Protein AF-A0A815FMI2-F1 (afdb_monomer_lite)

Sequence (120 aa):
MFYSLALLLFFIHTTQAVESNSVQCPDGQSYCPDGQTCCQLSTGQYGCCPLADAVCCSDHLHCCPHGYTCDTEHNTCKKADALDIVPIFKKSPSFKLHKKDNSLTDESLPMVDIHEPIEK

Foldseek 3Di:
DCVVVVVVVVVVVPPDDPPQDWAQDPVNFFIHTPQWDWFAAPVRATFTFNHHPWAQDPNRFWTHHPQWDDPVVVQWTHHPPDPDIHGITTTHHTHGPPPPDDDPPPPPPDPDDDPDDDDD

InterPro domains:
  IPR000118 Granulin [PF00396] (37-78)
  IPR000118 Granulin [PS00799] (57-70)
  IPR000118 Granulin [SM00277] (25-77)
  IPR037277 Granulin superfamily [G3DSA:2.10.25.160] (21-86)
  IPR039036 Granulin family [PTHR12274] (15-107)

Radius of gyration: 20.87 Å; chains: 1; bounding box: 59×58×46 Å

Secondary structure (DSSP, 8-state):
--HHHHHHHHHHHT-------EEE-TTSSEEEETT-EEEE-TTSSEEEESSTTPEEPTTSSEEE-TTEEEETTTTEEEETTSS-EEEPEEPEEPEE---SSS------------------

pLDDT: mean 77.06, std 18.99, range [39.34, 96.12]

Organism: NCBI:txid1234261

Structure (mmCIF, N/CA/C/O backbone):
data_AF-A0A815FMI2-F1
#
_entry.id   AF-A0A815FMI2-F1
#
loop_
_atom_site.group_PDB
_atom_site.id
_atom_site.type_symbol
_atom_site.label_atom_id
_atom_site.label_alt_id
_atom_site.label_comp_id
_atom_site.label_asym_id
_atom_site.label_entity_id
_atom_site.label_seq_id
_atom_site.pdbx_PDB_ins_code
_atom_site.Cartn_x
_atom_site.Cartn_y
_atom_site.Cartn_z
_atom_site.occupancy
_atom_site.B_iso_or_equiv
_atom_site.auth_seq_id
_atom_site.auth_comp_id
_atom_site.auth_asym_id
_atom_site.auth_atom_id
_atom_site.pdbx_PDB_model_num
ATOM 1 N N . MET A 1 1 ? -29.640 49.330 -1.229 1.00 53.06 1 MET A N 1
ATOM 2 C CA . MET A 1 1 ? -28.894 48.530 -0.231 1.00 53.06 1 MET A CA 1
ATOM 3 C C . MET A 1 1 ? -29.386 47.074 -0.151 1.00 53.06 1 MET A C 1
ATOM 5 O O . MET A 1 1 ? -29.362 46.486 0.917 1.00 53.06 1 MET A O 1
ATOM 9 N N . PHE A 1 2 ? -29.800 46.460 -1.270 1.00 53.22 2 PHE A N 1
ATOM 10 C CA . PHE A 1 2 ? -30.407 45.114 -1.264 1.00 53.22 2 PHE A CA 1
ATOM 11 C C . PHE A 1 2 ? -29.479 44.006 -1.796 1.00 53.22 2 PHE A C 1
ATOM 13 O O . PHE A 1 2 ? -29.712 42.832 -1.533 1.00 53.22 2 PHE A O 1
ATOM 20 N N . TYR A 1 3 ? -28.382 44.372 -2.474 1.00 54.06 3 TYR A N 1
ATOM 21 C CA . TYR A 1 3 ? -27.399 43.417 -3.001 1.00 54.06 3 TYR A CA 1
ATOM 22 C C . TYR A 1 3 ? -26.618 42.676 -1.900 1.00 54.06 3 TYR A C 1
ATOM 24 O O . TYR A 1 3 ? -26.265 41.515 -2.078 1.00 54.06 3 TYR A O 1
ATOM 32 N N . SER A 1 4 ? -26.402 43.303 -0.737 1.00 61.69 4 SER A N 1
ATOM 33 C CA . SER A 1 4 ? -25.651 42.697 0.374 1.00 61.69 4 SER A CA 1
ATOM 34 C C . SER A 1 4 ? -26.395 41.543 1.060 1.00 61.69 4 SER A C 1
ATOM 36 O O . SER A 1 4 ? -25.760 40.568 1.443 1.00 61.69 4 SER A O 1
ATOM 38 N N . LEU A 1 5 ? -27.729 41.610 1.171 1.00 59.59 5 LEU A N 1
ATOM 39 C CA . LEU A 1 5 ? -28.553 40.513 1.708 1.00 59.59 5 LEU A CA 1
ATOM 40 C C . LEU A 1 5 ? -28.633 39.334 0.728 1.00 59.59 5 LEU A C 1
ATOM 42 O O . LEU A 1 5 ? -28.564 38.187 1.154 1.00 59.59 5 LEU A O 1
ATOM 46 N N . ALA A 1 6 ? -28.706 39.606 -0.579 1.00 65.12 6 ALA A N 1
ATOM 47 C CA . ALA A 1 6 ? -28.713 38.563 -1.604 1.00 65.12 6 ALA A CA 1
ATOM 48 C C . ALA A 1 6 ? -27.394 37.768 -1.634 1.00 65.12 6 ALA A C 1
ATOM 50 O O . ALA A 1 6 ? -27.430 36.542 -1.667 1.00 65.12 6 ALA A O 1
ATOM 51 N N . LEU A 1 7 ? -26.236 38.437 -1.550 1.00 61.72 7 LEU A N 1
ATOM 52 C CA . LEU A 1 7 ? -24.932 37.759 -1.498 1.00 61.72 7 LEU A CA 1
ATOM 53 C C . LEU A 1 7 ? -24.777 36.890 -0.242 1.00 61.72 7 LEU A C 1
ATOM 55 O O . LEU A 1 7 ? -24.337 35.751 -0.354 1.00 61.72 7 LEU A O 1
ATOM 59 N N . LEU A 1 8 ? -25.188 37.381 0.933 1.00 64.12 8 LEU A N 1
ATOM 60 C CA . LEU A 1 8 ? -25.131 36.605 2.180 1.00 64.12 8 LEU A CA 1
ATOM 61 C C . LEU A 1 8 ? -26.004 35.341 2.122 1.00 64.12 8 LEU A C 1
ATOM 63 O O . LEU A 1 8 ? -25.581 34.294 2.601 1.00 64.12 8 LEU A O 1
ATOM 67 N N . LEU A 1 9 ? -27.178 35.403 1.486 1.00 62.72 9 LEU A N 1
ATOM 68 C CA . LEU A 1 9 ? -28.036 34.229 1.284 1.00 62.72 9 LEU A CA 1
ATOM 69 C C . LEU A 1 9 ? -27.446 33.230 0.276 1.00 62.72 9 LEU A C 1
ATOM 71 O O . LEU A 1 9 ? -27.565 32.026 0.488 1.00 62.72 9 LEU A O 1
ATOM 75 N N . PHE A 1 10 ? -26.759 33.697 -0.774 1.00 64.31 10 PHE A N 1
ATOM 76 C CA . PHE A 1 10 ? -26.005 32.814 -1.675 1.00 64.31 10 PHE A CA 1
ATOM 77 C C . PHE A 1 10 ? -24.892 32.062 -0.934 1.00 64.31 10 PHE A C 1
ATOM 79 O O . PHE A 1 10 ? -24.794 30.849 -1.089 1.00 64.31 10 PHE A O 1
ATOM 86 N N . PHE A 1 11 ? -24.113 32.742 -0.083 1.00 62.53 11 PHE A N 1
ATOM 87 C CA . PHE A 1 11 ? -23.059 32.097 0.712 1.00 62.53 11 PHE A CA 1
ATOM 88 C C . PHE A 1 11 ? -23.608 31.036 1.680 1.00 62.53 11 PHE A C 1
ATOM 90 O O . PHE A 1 11 ? -22.992 29.982 1.835 1.00 62.53 11 PHE A O 1
ATOM 97 N N . ILE A 1 12 ? -24.776 31.278 2.289 1.00 65.88 12 ILE A N 1
ATOM 98 C CA . ILE A 1 12 ? -25.430 30.319 3.198 1.00 65.88 12 ILE A CA 1
ATOM 99 C C . ILE A 1 12 ? -26.037 29.133 2.426 1.00 65.88 12 ILE A C 1
ATOM 101 O O . ILE A 1 12 ? -25.984 28.008 2.908 1.00 65.88 12 ILE A O 1
ATOM 105 N N . HIS A 1 13 ? -26.571 29.337 1.217 1.00 59.72 13 HIS A N 1
ATOM 106 C CA . HIS A 1 13 ? -27.098 28.241 0.390 1.00 59.72 13 HIS A CA 1
ATOM 107 C C . HIS A 1 13 ? -26.012 27.357 -0.243 1.00 59.72 13 HIS A C 1
ATOM 109 O O . HIS A 1 13 ? -26.297 26.220 -0.610 1.00 59.72 13 HIS A O 1
ATOM 115 N N . THR A 1 14 ? -24.775 27.842 -0.383 1.00 61.41 14 THR A N 1
ATOM 116 C CA . THR A 1 14 ? -23.677 27.073 -0.997 1.00 61.41 14 THR A CA 1
ATOM 117 C C . THR A 1 14 ? -22.933 26.138 -0.037 1.00 61.41 14 THR A C 1
ATOM 119 O O . THR A 1 14 ? -21.937 25.541 -0.445 1.00 61.41 14 THR A O 1
ATOM 122 N N . THR A 1 15 ? -23.374 25.972 1.218 1.00 58.28 15 THR A N 1
ATOM 123 C CA . THR A 1 15 ? -22.748 25.021 2.154 1.00 58.28 15 THR A CA 1
ATOM 124 C C . THR A 1 15 ? -23.065 23.579 1.742 1.00 58.28 15 THR A C 1
ATOM 126 O O . THR A 1 15 ? -23.997 22.959 2.252 1.00 58.28 15 THR A O 1
ATOM 129 N N . GLN A 1 16 ? -22.305 23.041 0.790 1.00 63.53 16 GLN A N 1
ATOM 130 C CA . GLN A 1 16 ? -22.297 21.611 0.501 1.00 63.53 16 GLN A CA 1
ATOM 131 C C . GLN A 1 16 ? -21.573 20.905 1.649 1.00 63.53 16 GLN A C 1
ATOM 133 O O . GLN A 1 16 ? -20.404 21.185 1.919 1.00 63.53 16 GLN A O 1
ATOM 138 N N . ALA A 1 17 ? -22.273 20.008 2.342 1.00 60.44 17 ALA A N 1
ATOM 139 C CA . ALA A 1 17 ? -21.622 19.050 3.218 1.00 60.44 17 ALA A CA 1
ATOM 140 C C . ALA A 1 17 ? -20.708 18.182 2.342 1.00 60.44 17 ALA A C 1
ATOM 142 O O . ALA A 1 17 ? -21.189 17.506 1.436 1.00 60.44 17 ALA A O 1
ATOM 143 N N . VAL A 1 18 ? -19.395 18.244 2.568 1.00 57.56 18 VAL A N 1
ATOM 144 C CA . VAL A 1 18 ? -18.459 17.287 1.974 1.00 57.56 18 VAL A CA 1
ATOM 145 C C . VAL A 1 18 ? -18.760 15.953 2.644 1.00 57.56 18 VAL A C 1
ATOM 147 O O . VAL A 1 18 ? -18.339 15.712 3.773 1.00 57.56 18 VAL A O 1
ATOM 150 N N . GLU A 1 19 ? -19.578 15.129 1.995 1.00 57.69 19 GLU A N 1
ATOM 151 C CA . GLU A 1 19 ? -19.759 13.738 2.384 1.00 57.69 19 GLU A CA 1
ATOM 152 C C . GLU A 1 19 ? -18.396 13.068 2.213 1.00 57.69 19 GLU A C 1
ATOM 154 O O . GLU A 1 19 ? -17.935 12.857 1.092 1.00 57.69 19 GLU A O 1
ATOM 159 N N . SER A 1 20 ? -17.701 12.826 3.328 1.00 62.81 20 SER A N 1
ATOM 160 C CA . SER A 1 20 ? -16.527 11.966 3.326 1.00 62.81 20 SER A CA 1
ATOM 161 C C . SER A 1 20 ? -17.047 10.563 3.047 1.00 62.81 20 SER A C 1
ATOM 163 O O . SER A 1 20 ? -17.485 9.868 3.972 1.00 62.81 20 SER A O 1
ATOM 165 N N . ASN A 1 21 ? -17.083 10.170 1.779 1.00 77.69 21 ASN A N 1
ATOM 166 C CA . ASN A 1 21 ? -17.313 8.781 1.469 1.00 77.69 21 ASN A CA 1
ATOM 167 C C . ASN A 1 21 ? -16.093 8.004 2.023 1.00 77.69 21 ASN A C 1
ATOM 169 O O . ASN A 1 21 ? -14.992 8.518 2.279 1.00 77.69 21 ASN A O 1
ATOM 173 N N . SER A 1 22 ? -16.348 6.766 2.410 1.00 85.06 22 SER A N 1
ATOM 174 C CA . SER A 1 22 ? -15.321 5.899 2.966 1.00 85.06 22 SER A CA 1
ATOM 175 C C . SER A 1 22 ? -15.490 4.526 2.357 1.00 85.06 22 SER A C 1
ATOM 177 O O . SER A 1 22 ? -16.606 4.041 2.166 1.00 85.06 22 SER A O 1
ATOM 179 N N . VAL A 1 23 ? -14.368 3.909 2.016 1.00 89.69 23 VAL A N 1
ATOM 180 C CA . VAL A 1 23 ? -14.324 2.568 1.453 1.00 89.69 23 VAL A CA 1
ATOM 181 C C . VAL A 1 23 ? -14.258 1.587 2.613 1.00 89.69 23 VAL A C 1
ATOM 183 O O . VAL A 1 23 ? -13.282 1.567 3.363 1.00 89.69 23 VAL A O 1
ATOM 186 N N . GLN A 1 24 ? -15.302 0.778 2.780 1.00 91.69 24 GLN A N 1
ATOM 187 C CA . GLN A 1 24 ? -15.307 -0.291 3.774 1.00 91.69 24 GLN A CA 1
ATOM 188 C C . GLN A 1 24 ? -14.379 -1.423 3.322 1.00 91.69 24 GLN A C 1
ATOM 190 O O . GLN A 1 24 ? -14.471 -1.905 2.191 1.00 91.69 24 GLN A O 1
ATOM 195 N N . CYS A 1 25 ? -13.490 -1.856 4.211 1.00 92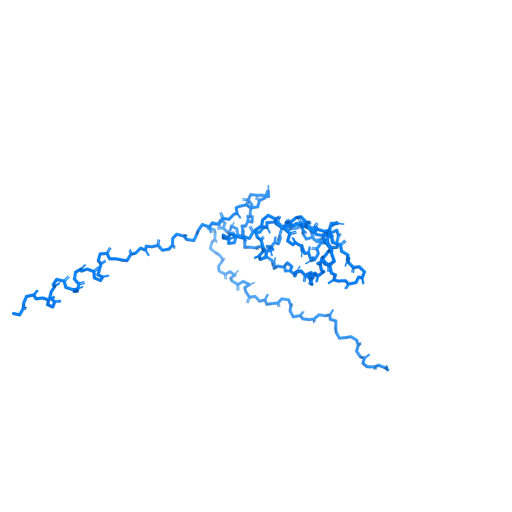.56 25 CYS A N 1
ATOM 196 C CA . CYS A 1 25 ? -12.582 -2.956 3.935 1.00 92.56 25 CYS A CA 1
ATOM 197 C C . CYS A 1 25 ? -13.306 -4.316 3.989 1.00 92.56 25 CYS A C 1
ATOM 199 O O . CYS A 1 25 ? -14.368 -4.435 4.606 1.00 92.56 25 CYS A O 1
ATOM 201 N N . PRO A 1 26 ? -12.739 -5.374 3.373 1.00 91.25 26 PRO A N 1
ATOM 202 C CA . PRO A 1 26 ? -13.380 -6.691 3.302 1.00 91.25 26 PRO A CA 1
ATOM 203 C C . PRO A 1 26 ? -13.657 -7.370 4.652 1.00 91.25 26 PRO A C 1
ATOM 205 O O . PRO A 1 26 ? -14.452 -8.303 4.711 1.00 91.25 26 PRO A O 1
ATOM 208 N N . ASP A 1 27 ? -13.015 -6.932 5.737 1.00 89.19 27 ASP A N 1
ATOM 209 C CA . ASP A 1 27 ? -13.302 -7.412 7.095 1.00 89.19 27 ASP A CA 1
ATOM 210 C C . ASP A 1 27 ? -14.618 -6.874 7.676 1.00 89.19 27 ASP A C 1
ATOM 212 O O . ASP A 1 27 ? -15.080 -7.356 8.713 1.00 89.19 27 ASP A O 1
ATOM 216 N N . GLY A 1 28 ? -15.208 -5.858 7.044 1.00 87.31 28 GLY A N 1
ATOM 217 C CA . GLY A 1 28 ? -16.417 -5.185 7.500 1.00 87.31 28 GLY A CA 1
ATOM 218 C C . GLY A 1 28 ? -16.247 -4.380 8.793 1.00 87.31 28 GLY A C 1
ATOM 219 O O . GLY A 1 28 ? -17.228 -3.816 9.275 1.00 87.31 28 GLY A O 1
ATOM 220 N N . GLN A 1 29 ? -15.038 -4.318 9.352 1.00 87.00 29 GLN A N 1
ATOM 221 C CA . GLN A 1 29 ? -14.720 -3.659 10.626 1.00 87.00 29 GLN A CA 1
ATOM 222 C C . GLN A 1 29 ? -13.781 -2.470 10.445 1.00 87.00 29 GLN A C 1
ATOM 224 O O . GLN A 1 29 ? -13.722 -1.602 11.318 1.00 87.00 29 GLN A O 1
ATOM 229 N N . SER A 1 30 ? -13.087 -2.408 9.315 1.00 89.19 30 SER A N 1
ATOM 230 C CA . SER A 1 30 ? -12.191 -1.325 8.963 1.00 89.19 30 SER A CA 1
ATOM 231 C C . SER A 1 30 ? -12.701 -0.537 7.764 1.00 89.19 30 SER A C 1
ATOM 233 O O . SER A 1 30 ? -13.468 -1.036 6.938 1.00 89.19 30 SER A O 1
ATOM 235 N N . TYR A 1 31 ? -12.263 0.711 7.663 1.00 90.31 31 TYR A N 1
ATOM 236 C CA . TYR A 1 31 ? -12.547 1.584 6.536 1.00 90.31 31 TYR A CA 1
ATOM 237 C C . TYR A 1 31 ? -11.349 2.470 6.196 1.00 90.31 31 TYR A C 1
ATOM 239 O O . TYR A 1 31 ? -10.509 2.793 7.044 1.00 90.31 31 TYR A O 1
ATOM 247 N N . CYS A 1 32 ? -11.300 2.874 4.934 1.00 91.50 32 CYS A N 1
ATOM 248 C CA . CYS A 1 32 ? -10.354 3.836 4.399 1.00 91.50 32 CYS A CA 1
ATOM 249 C C . CYS A 1 32 ? -11.094 5.073 3.877 1.00 91.50 32 CYS A C 1
ATOM 251 O O . CYS A 1 32 ? -12.256 4.962 3.485 1.00 91.50 32 CYS A O 1
ATOM 253 N N . PRO A 1 33 ? -10.462 6.257 3.869 1.00 89.75 33 PRO A N 1
ATOM 254 C CA . PRO A 1 33 ? -11.021 7.432 3.209 1.00 89.75 33 PRO A CA 1
ATOM 255 C C . PRO A 1 33 ? -11.277 7.176 1.722 1.00 89.75 33 PRO A C 1
ATOM 257 O O . PRO A 1 33 ? -10.690 6.269 1.128 1.00 89.75 33 PRO A O 1
ATOM 260 N N . ASP A 1 34 ? -12.103 8.012 1.105 1.00 88.69 34 ASP A N 1
ATOM 261 C CA . ASP A 1 34 ? -12.271 7.997 -0.345 1.00 88.69 34 ASP A CA 1
ATOM 262 C C . ASP A 1 34 ? -10.964 8.036 -1.119 1.00 88.69 34 ASP A C 1
ATOM 264 O O . ASP A 1 34 ? -10.000 8.709 -0.746 1.00 88.69 34 ASP A O 1
ATOM 268 N N . GLY A 1 35 ? -10.967 7.333 -2.250 1.00 87.00 35 GLY A N 1
ATOM 269 C CA . GLY A 1 35 ? -9.814 7.265 -3.139 1.00 87.00 35 GLY A CA 1
ATOM 270 C C . GLY A 1 35 ? -8.637 6.482 -2.559 1.00 87.00 35 GLY A C 1
ATOM 271 O O . GLY A 1 35 ? -7.560 6.509 -3.146 1.00 87.00 35 GLY A O 1
ATOM 272 N N . GLN A 1 36 ? -8.826 5.787 -1.434 1.00 93.44 36 GLN A N 1
ATOM 273 C CA . GLN A 1 36 ? -7.841 4.878 -0.861 1.00 93.44 36 GLN A CA 1
ATOM 274 C C . GLN A 1 36 ? -8.250 3.418 -1.043 1.00 93.44 36 GLN A C 1
ATOM 276 O O . GLN A 1 36 ? -9.427 3.087 -1.180 1.00 93.44 36 GLN A O 1
ATOM 281 N N . THR A 1 37 ? -7.256 2.534 -1.007 1.00 94.25 37 THR A N 1
ATOM 282 C CA . THR A 1 37 ? -7.451 1.089 -1.186 1.00 94.25 37 THR A CA 1
ATOM 283 C C . THR A 1 37 ? -7.152 0.337 0.103 1.00 94.25 37 THR A C 1
ATOM 285 O O . THR A 1 37 ? -6.103 0.543 0.713 1.00 94.25 37 THR A O 1
ATOM 288 N N . CYS A 1 38 ? -8.043 -0.573 0.497 1.00 94.31 38 CYS A N 1
ATOM 289 C CA . CYS A 1 38 ? -7.809 -1.477 1.619 1.00 94.31 38 CYS A CA 1
ATOM 290 C C . CYS A 1 38 ? -6.795 -2.563 1.238 1.00 94.31 38 CYS A C 1
ATOM 292 O O . CYS A 1 38 ? -7.058 -3.390 0.368 1.00 94.31 38 CYS A O 1
ATOM 294 N N . CYS A 1 39 ? -5.667 -2.609 1.939 1.00 95.31 39 CYS A N 1
ATOM 295 C CA . CYS A 1 39 ? -4.636 -3.6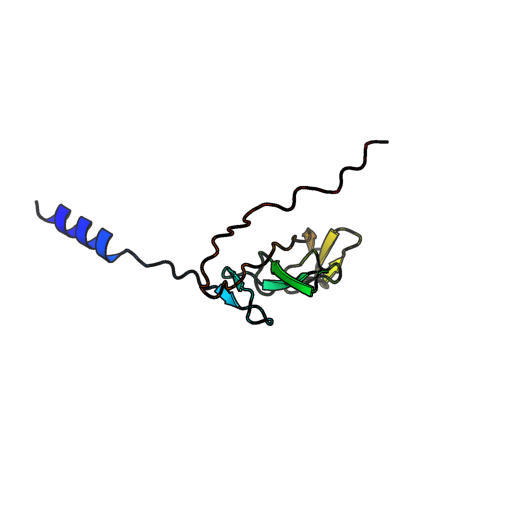28 1.781 1.00 95.31 39 CYS A CA 1
ATOM 296 C C . CYS A 1 39 ? -4.375 -4.353 3.098 1.00 95.31 39 CYS A C 1
ATOM 298 O O . CYS A 1 39 ? -4.271 -3.726 4.147 1.00 95.31 39 CYS A O 1
ATOM 300 N N . GLN A 1 40 ? -4.182 -5.668 3.048 1.00 92.88 40 GLN A N 1
ATOM 301 C CA . GLN A 1 40 ? -3.860 -6.440 4.246 1.00 92.88 40 GLN A CA 1
ATOM 302 C C . GLN A 1 40 ? -2.438 -6.127 4.751 1.00 92.88 40 GLN A C 1
ATOM 304 O O . GLN A 1 40 ? -1.504 -5.944 3.958 1.00 92.88 40 GLN A O 1
ATOM 309 N N . LEU A 1 41 ? -2.295 -6.053 6.072 1.00 89.88 41 LEU A N 1
ATOM 310 C CA . LEU A 1 41 ? -1.046 -5.905 6.816 1.00 89.88 41 LEU A CA 1
ATOM 311 C C . LEU A 1 41 ? -0.524 -7.278 7.259 1.00 89.88 41 LEU A C 1
ATOM 313 O O . LEU A 1 41 ? -1.265 -8.259 7.300 1.00 89.88 41 LEU A O 1
ATOM 317 N N . SER A 1 42 ? 0.745 -7.342 7.666 1.00 86.62 42 SER A N 1
ATOM 318 C CA . SER A 1 42 ? 1.378 -8.577 8.162 1.00 86.62 42 SER A CA 1
ATOM 319 C C . SER A 1 42 ? 0.706 -9.128 9.426 1.00 86.62 42 SER A C 1
ATOM 321 O O . SER A 1 42 ? 0.790 -10.316 9.716 1.00 86.62 42 SER A O 1
ATOM 323 N N . THR A 1 43 ? -0.006 -8.271 10.160 1.00 84.06 43 THR A N 1
ATOM 324 C CA . THR A 1 43 ? -0.788 -8.617 11.353 1.00 84.06 43 THR A CA 1
ATOM 325 C C . THR A 1 43 ? -2.138 -9.266 11.027 1.00 84.06 43 THR A C 1
ATOM 327 O O . THR A 1 43 ? -2.861 -9.654 11.942 1.00 84.06 43 THR A O 1
ATOM 330 N N . GLY A 1 44 ? -2.516 -9.340 9.747 1.00 85.44 44 GLY A N 1
ATOM 331 C CA . GLY A 1 44 ? -3.825 -9.805 9.286 1.00 85.44 44 GLY A CA 1
ATOM 332 C C . GLY A 1 44 ? -4.922 -8.735 9.306 1.00 85.44 44 GLY A C 1
ATOM 333 O O . GLY A 1 44 ? -5.995 -8.978 8.758 1.00 85.44 44 GLY A O 1
ATOM 334 N N . GLN A 1 45 ? -4.655 -7.559 9.885 1.00 88.69 45 GLN A N 1
ATOM 335 C CA . GLN A 1 45 ? -5.543 -6.390 9.839 1.00 88.69 45 GLN A CA 1
ATOM 336 C C . GLN A 1 45 ? -5.451 -5.675 8.485 1.00 88.69 45 GLN A C 1
ATOM 338 O O . GLN A 1 45 ? -4.563 -5.963 7.682 1.00 88.69 45 GLN A O 1
ATOM 343 N N . TYR A 1 46 ? -6.343 -4.717 8.242 1.00 92.56 46 TYR A N 1
ATOM 344 C CA . TYR A 1 46 ? -6.301 -3.877 7.049 1.00 92.56 46 TYR A CA 1
ATOM 345 C C . TYR A 1 46 ? -5.563 -2.557 7.301 1.00 92.56 46 TYR A C 1
ATOM 347 O O . TYR A 1 46 ? -5.527 -2.016 8.406 1.00 92.56 46 TYR A O 1
ATOM 355 N N . GLY A 1 47 ? -4.939 -2.060 6.244 1.00 92.25 47 GLY A N 1
ATOM 356 C CA . GLY A 1 47 ? -4.329 -0.749 6.137 1.00 92.25 47 GLY A CA 1
ATOM 357 C C . GLY A 1 47 ? -4.832 -0.046 4.883 1.00 92.25 47 GLY A C 1
ATOM 358 O O . GLY A 1 47 ? -5.355 -0.689 3.971 1.00 92.25 47 GLY A O 1
ATOM 359 N N . CYS A 1 48 ? -4.672 1.267 4.832 1.00 93.94 48 CYS A N 1
ATOM 360 C CA . CYS A 1 48 ? -5.096 2.080 3.711 1.00 93.94 48 CYS A CA 1
ATOM 361 C C . CYS A 1 48 ? -3.904 2.497 2.859 1.00 93.94 48 CYS A C 1
ATOM 363 O O . CYS A 1 48 ? -2.893 3.002 3.350 1.00 93.94 48 CYS A O 1
ATOM 365 N N . CYS A 1 49 ? -4.032 2.281 1.559 1.00 94.94 49 CYS A N 1
ATOM 366 C CA . CYS A 1 49 ? -3.124 2.822 0.568 1.00 94.94 49 CYS A CA 1
ATOM 367 C C . CYS A 1 49 ? -3.654 4.156 0.063 1.00 94.94 49 CYS A C 1
ATOM 369 O O . CYS A 1 49 ? -4.816 4.207 -0.334 1.00 94.94 49 CYS A O 1
ATOM 371 N N . PRO A 1 50 ? -2.818 5.206 -0.020 1.00 92.12 50 PRO A N 1
ATOM 372 C CA . PRO A 1 50 ? -3.243 6.543 -0.443 1.00 92.12 50 PRO A CA 1
ATOM 373 C C . PRO A 1 50 ? -3.622 6.632 -1.933 1.00 92.12 50 PRO A C 1
ATOM 375 O O . PRO A 1 50 ? -3.877 7.718 -2.440 1.00 92.12 50 PRO A O 1
ATOM 378 N N . LEU A 1 51 ? -3.601 5.503 -2.641 1.00 93.00 51 LEU A N 1
ATOM 379 C CA . LEU A 1 51 ? -3.894 5.385 -4.057 1.00 93.00 51 LEU A CA 1
ATOM 380 C C . LEU A 1 51 ? -5.201 4.615 -4.242 1.00 93.00 51 LEU A C 1
ATOM 382 O O . LEU A 1 51 ? -5.453 3.624 -3.545 1.00 93.00 51 LEU A O 1
ATOM 386 N N . ALA A 1 52 ? -5.989 5.043 -5.223 1.00 91.69 52 ALA A N 1
ATOM 387 C CA . ALA A 1 52 ? -7.161 4.314 -5.680 1.00 91.69 52 ALA A CA 1
ATOM 388 C C . ALA A 1 52 ? -6.728 3.091 -6.500 1.00 91.69 52 ALA A C 1
ATOM 390 O O . ALA A 1 52 ? -5.728 3.150 -7.223 1.00 91.69 52 ALA A O 1
ATOM 391 N N . ASP A 1 53 ? -7.472 1.993 -6.363 1.00 92.38 53 ASP A N 1
ATOM 392 C CA . ASP A 1 53 ? -7.231 0.717 -7.048 1.00 92.38 53 ASP A CA 1
ATOM 393 C C . ASP A 1 53 ? -5.769 0.239 -6.950 1.00 92.38 53 ASP A C 1
ATOM 395 O O . ASP A 1 53 ? -5.173 -0.272 -7.903 1.00 92.38 53 ASP A O 1
ATOM 399 N N . ALA A 1 54 ? -5.165 0.453 -5.779 1.00 94.06 54 ALA A N 1
ATOM 400 C CA . ALA A 1 54 ? -3.762 0.168 -5.539 1.00 94.06 54 ALA A CA 1
ATOM 401 C C . ALA A 1 54 ? -3.482 -1.339 -5.568 1.00 94.06 54 ALA A C 1
ATOM 403 O O . ALA A 1 54 ? -4.252 -2.158 -5.064 1.00 94.06 54 ALA A O 1
ATOM 404 N N . VAL A 1 55 ? -2.309 -1.702 -6.076 1.00 95.25 55 VAL A N 1
ATOM 405 C CA . VAL A 1 55 ? -1.777 -3.059 -5.980 1.00 95.25 55 VAL A CA 1
ATOM 406 C C . VAL A 1 55 ? -1.101 -3.216 -4.621 1.00 95.25 55 VAL A C 1
ATOM 408 O O . VAL A 1 55 ? -0.115 -2.540 -4.324 1.00 95.25 55 VAL A O 1
ATOM 411 N N . CYS A 1 56 ? -1.624 -4.107 -3.780 1.00 95.12 56 CYS A N 1
ATOM 412 C CA . CYS A 1 56 ? -1.025 -4.420 -2.486 1.00 95.12 56 CYS A CA 1
ATOM 413 C C . CYS A 1 56 ? 0.217 -5.302 -2.674 1.00 95.12 56 CYS A C 1
ATOM 415 O O . CYS A 1 56 ? 0.120 -6.397 -3.229 1.00 95.12 56 CYS A O 1
ATOM 417 N N . CYS A 1 57 ? 1.373 -4.857 -2.182 1.00 94.75 57 CYS A N 1
ATOM 418 C CA . CYS A 1 57 ? 2.601 -5.640 -2.265 1.00 94.75 57 CYS A CA 1
ATOM 419 C C . CYS A 1 57 ? 2.604 -6.800 -1.253 1.00 94.75 57 CYS A C 1
ATOM 421 O O . CYS A 1 57 ? 1.963 -6.740 -0.197 1.00 94.75 57 CYS A O 1
ATOM 423 N N . SER A 1 58 ? 3.357 -7.856 -1.575 1.00 92.38 58 SER A N 1
ATOM 424 C CA . SER A 1 58 ? 3.509 -9.075 -0.764 1.00 92.38 58 SER A CA 1
ATOM 425 C C . SER A 1 58 ? 4.334 -8.880 0.510 1.00 92.38 58 SER A C 1
ATOM 427 O O . SER A 1 58 ? 4.328 -9.740 1.387 1.00 92.38 58 SER A O 1
ATOM 429 N N . ASP A 1 59 ? 5.013 -7.744 0.652 1.00 91.50 59 ASP A N 1
ATOM 430 C CA . ASP A 1 59 ? 5.677 -7.339 1.894 1.00 91.50 59 ASP A CA 1
ATOM 431 C C . ASP A 1 59 ? 4.691 -6.919 2.994 1.00 91.50 59 ASP A C 1
ATOM 433 O O . ASP A 1 59 ? 5.081 -6.702 4.139 1.00 91.50 59 ASP A O 1
ATOM 437 N N . HIS A 1 60 ? 3.405 -6.807 2.650 1.00 90.38 60 HIS A N 1
ATOM 438 C CA . HIS A 1 60 ? 2.320 -6.362 3.513 1.00 90.38 60 HIS A CA 1
ATOM 439 C C . HIS A 1 60 ? 2.477 -4.946 4.086 1.00 90.38 60 HIS A C 1
ATOM 441 O O . HIS A 1 60 ? 1.587 -4.502 4.808 1.00 90.38 60 HIS A O 1
ATOM 447 N N . LEU A 1 61 ? 3.500 -4.194 3.692 1.00 90.00 61 LEU A N 1
ATOM 448 C CA . LEU A 1 61 ? 3.789 -2.848 4.188 1.00 90.00 61 LEU A CA 1
ATOM 449 C C . LEU A 1 61 ? 3.554 -1.781 3.117 1.00 90.00 61 LEU A C 1
ATOM 451 O O . LEU A 1 61 ? 3.183 -0.652 3.446 1.00 90.00 61 LEU A O 1
ATOM 455 N N . HIS A 1 62 ? 3.712 -2.149 1.847 1.00 94.19 62 HIS A N 1
ATOM 456 C CA . HIS A 1 62 ? 3.698 -1.202 0.747 1.00 94.19 62 HIS A CA 1
ATOM 457 C C . HIS A 1 62 ? 2.647 -1.520 -0.316 1.00 94.19 62 HIS A C 1
ATOM 459 O O . HIS A 1 62 ? 2.026 -2.589 -0.349 1.00 94.19 62 HIS A O 1
ATOM 465 N N . CYS A 1 63 ? 2.422 -0.545 -1.184 1.00 96.00 63 CYS A N 1
ATOM 466 C CA . CYS A 1 63 ? 1.538 -0.653 -2.326 1.00 96.00 63 CYS A CA 1
ATOM 467 C C . CYS A 1 63 ? 2.008 0.189 -3.503 1.00 96.00 63 CYS A C 1
ATOM 469 O O . CYS A 1 63 ? 2.787 1.135 -3.363 1.00 96.00 63 CYS A O 1
ATOM 471 N N . CYS A 1 64 ? 1.494 -0.182 -4.667 1.00 96.12 64 CYS A N 1
ATOM 472 C CA . CYS A 1 64 ? 1.793 0.433 -5.943 1.00 96.12 64 CYS A CA 1
ATOM 473 C C . CYS A 1 64 ? 0.525 0.968 -6.613 1.00 96.12 64 CYS A C 1
ATOM 475 O O . CYS A 1 64 ? -0.574 0.489 -6.321 1.00 96.12 64 CYS A O 1
ATOM 477 N N . PRO A 1 65 ? 0.651 1.940 -7.530 1.00 95.31 65 PRO A N 1
ATOM 478 C CA . PRO A 1 65 ? -0.478 2.379 -8.336 1.00 95.31 65 PRO A CA 1
ATOM 479 C C . PRO A 1 65 ? -1.027 1.245 -9.204 1.00 95.31 65 PRO A C 1
ATOM 481 O O . PRO A 1 65 ? -0.329 0.274 -9.512 1.00 95.31 65 PRO A O 1
ATOM 484 N N . HIS A 1 66 ? -2.274 1.399 -9.641 1.00 93.75 66 HIS A N 1
ATOM 485 C CA . HIS A 1 66 ? -2.900 0.456 -10.556 1.00 93.75 66 HIS A CA 1
ATOM 486 C C . HIS A 1 66 ? -2.045 0.239 -11.820 1.00 93.75 66 HIS A C 1
ATOM 488 O O . HIS A 1 66 ? -1.590 1.191 -12.460 1.00 93.75 66 HIS A O 1
ATOM 494 N N . GLY A 1 67 ? -1.843 -1.025 -12.200 1.00 91.81 67 GLY A N 1
ATOM 495 C CA . GLY A 1 67 ? -1.057 -1.405 -13.378 1.00 91.81 67 GLY A CA 1
ATOM 496 C C . GLY A 1 67 ? 0.463 -1.409 -13.180 1.00 91.81 67 GLY A C 1
ATOM 497 O O . GLY A 1 67 ? 1.188 -1.592 -14.159 1.00 91.81 67 GLY A O 1
ATOM 498 N N . TYR A 1 68 ? 0.952 -1.225 -11.951 1.00 94.44 68 TYR A N 1
ATOM 499 C CA . TYR A 1 68 ? 2.359 -1.419 -11.600 1.00 94.44 68 TYR A CA 1
ATOM 500 C C . TYR A 1 68 ? 2.562 -2.732 -10.835 1.00 94.44 68 TYR A C 1
ATOM 502 O O . TYR A 1 68 ? 1.684 -3.203 -10.113 1.00 94.44 68 TYR A O 1
ATOM 510 N N . THR A 1 69 ? 3.765 -3.280 -10.955 1.00 93.75 69 THR A N 1
ATOM 511 C CA . THR A 1 69 ? 4.241 -4.451 -10.220 1.00 93.75 69 THR A CA 1
ATOM 512 C C . THR A 1 69 ? 5.193 -4.008 -9.117 1.00 93.75 69 THR A C 1
ATOM 514 O O . THR A 1 69 ? 6.072 -3.176 -9.349 1.00 93.75 69 THR A O 1
ATOM 517 N N . CYS A 1 70 ? 5.034 -4.577 -7.923 1.00 94.69 70 CYS A N 1
ATOM 518 C CA . CYS A 1 70 ? 5.915 -4.303 -6.795 1.00 94.69 70 CYS A CA 1
ATOM 519 C C . CYS A 1 70 ? 7.301 -4.929 -7.004 1.00 94.69 70 CYS A C 1
ATOM 521 O O . CYS A 1 70 ? 7.418 -6.138 -7.193 1.00 94.69 70 CYS A O 1
ATOM 523 N N . ASP A 1 71 ? 8.340 -4.110 -6.897 1.00 93.69 71 ASP A N 1
ATOM 524 C CA . ASP A 1 71 ? 9.733 -4.508 -6.725 1.00 93.69 71 ASP A CA 1
ATOM 525 C C . ASP A 1 71 ? 10.167 -4.096 -5.313 1.00 93.69 71 ASP A C 1
ATOM 527 O O . ASP A 1 71 ? 10.672 -2.995 -5.070 1.00 93.69 71 ASP A O 1
ATOM 531 N N . THR A 1 72 ? 9.895 -4.981 -4.354 1.00 90.94 72 THR A N 1
ATOM 532 C CA . THR A 1 72 ? 10.179 -4.759 -2.930 1.00 90.94 72 THR A CA 1
ATOM 533 C C . THR A 1 72 ? 11.672 -4.814 -2.612 1.00 90.94 72 THR A C 1
ATOM 535 O O . THR A 1 72 ? 12.085 -4.288 -1.587 1.00 90.94 72 THR A O 1
ATOM 538 N N . GLU A 1 73 ? 12.493 -5.416 -3.479 1.00 91.56 73 GLU A N 1
ATOM 539 C CA . GLU A 1 73 ? 13.953 -5.442 -3.313 1.00 91.56 73 GLU A CA 1
ATOM 540 C C . GLU A 1 73 ? 14.550 -4.049 -3.537 1.00 91.56 73 GLU A C 1
ATOM 542 O O 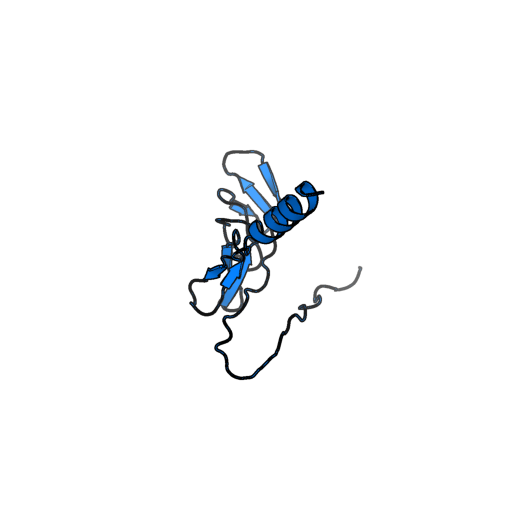. GLU A 1 73 ? 15.405 -3.598 -2.776 1.00 91.56 73 GLU A O 1
ATOM 547 N N . HIS A 1 74 ? 14.049 -3.336 -4.548 1.00 91.50 74 HIS A N 1
ATOM 548 C CA . HIS A 1 74 ? 14.505 -1.988 -4.896 1.00 91.50 74 HIS A CA 1
ATOM 549 C C . HIS A 1 74 ? 13.613 -0.881 -4.323 1.00 91.50 74 HIS A C 1
ATOM 551 O O . HIS A 1 74 ? 13.860 0.296 -4.571 1.00 91.50 74 HIS A O 1
ATOM 557 N N . ASN A 1 75 ? 12.572 -1.243 -3.572 1.00 91.62 75 ASN A N 1
ATOM 558 C CA . ASN A 1 75 ? 11.526 -0.349 -3.081 1.00 91.62 75 ASN A CA 1
ATOM 559 C C . ASN A 1 75 ? 10.861 0.503 -4.183 1.00 91.62 75 ASN A C 1
ATOM 561 O O . ASN A 1 75 ? 10.575 1.690 -3.994 1.00 91.62 75 ASN A O 1
ATOM 565 N N . THR A 1 76 ? 10.603 -0.100 -5.346 1.00 94.19 76 THR A N 1
ATOM 566 C CA . THR A 1 76 ? 9.979 0.583 -6.491 1.00 94.19 76 THR A CA 1
ATOM 567 C C . THR A 1 76 ? 8.768 -0.164 -7.039 1.00 94.19 76 THR A C 1
ATOM 569 O O . THR A 1 76 ? 8.580 -1.355 -6.823 1.00 94.19 76 THR A O 1
ATOM 572 N N . CYS A 1 77 ? 7.925 0.557 -7.760 1.00 94.94 77 CYS A N 1
ATOM 573 C CA . CYS A 1 77 ? 6.8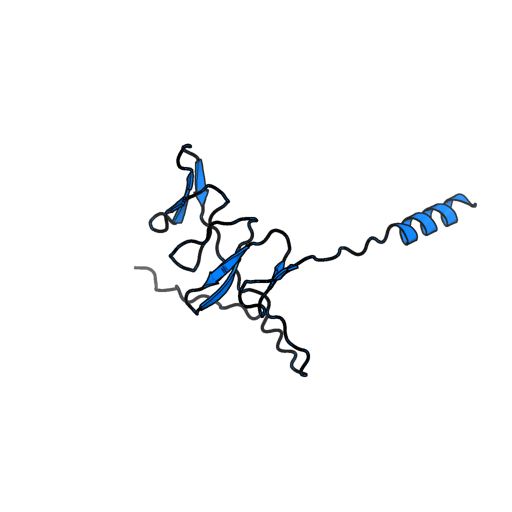29 0.046 -8.558 1.00 94.94 77 CYS A CA 1
ATOM 574 C C . CYS A 1 77 ? 7.220 0.193 -10.025 1.00 94.94 77 CYS A C 1
ATOM 576 O O . CYS A 1 77 ? 7.545 1.295 -10.474 1.00 94.94 77 CYS A O 1
ATOM 578 N N . LYS A 1 78 ? 7.169 -0.901 -10.782 1.00 94.62 78 LYS A N 1
ATOM 579 C CA . LYS A 1 78 ? 7.553 -0.928 -12.198 1.00 94.62 78 LYS A CA 1
ATOM 580 C C . LYS A 1 78 ? 6.346 -1.238 -13.063 1.00 94.62 78 LYS A C 1
ATOM 582 O O . LYS A 1 78 ? 5.586 -2.155 -12.756 1.00 94.62 78 LYS A O 1
ATOM 587 N N . LYS A 1 79 ? 6.174 -0.506 -14.157 1.00 92.69 79 LYS A N 1
ATOM 588 C CA . LYS A 1 79 ? 5.138 -0.807 -15.147 1.00 92.69 79 LYS A CA 1
ATOM 589 C C . LYS A 1 79 ? 5.697 -1.763 -16.204 1.00 92.69 79 LYS A C 1
ATOM 591 O O . LYS A 1 79 ? 6.786 -1.528 -16.710 1.00 92.69 79 LYS A O 1
ATOM 596 N N . ALA A 1 80 ? 4.968 -2.828 -16.542 1.00 79.56 80 ALA A N 1
ATOM 597 C CA . ALA A 1 80 ? 5.468 -3.890 -17.431 1.00 79.56 80 ALA A CA 1
ATOM 598 C C . ALA A 1 80 ? 5.945 -3.379 -18.808 1.00 79.56 80 ALA A C 1
ATOM 600 O O . ALA A 1 80 ? 6.936 -3.874 -19.336 1.00 79.56 80 ALA A O 1
ATOM 601 N N . ASP A 1 81 ? 5.275 -2.354 -19.344 1.00 75.56 81 ASP A N 1
ATOM 602 C CA . ASP A 1 81 ? 5.480 -1.862 -20.713 1.00 75.56 81 ASP A CA 1
ATOM 603 C C . ASP A 1 81 ? 6.159 -0.483 -20.790 1.00 75.56 81 ASP A C 1
ATOM 605 O O . ASP A 1 81 ? 6.235 0.119 -21.862 1.00 75.56 81 ASP A O 1
ATOM 609 N N . ALA A 1 82 ? 6.637 0.057 -19.666 1.00 70.12 82 ALA A N 1
ATOM 610 C CA . ALA A 1 82 ? 7.268 1.371 -19.628 1.00 70.12 82 ALA A CA 1
ATOM 611 C C . ALA A 1 82 ? 8.516 1.359 -18.742 1.00 70.12 82 ALA A C 1
ATOM 613 O O . ALA A 1 82 ? 8.534 0.735 -17.688 1.00 70.12 82 ALA A O 1
ATOM 614 N N . LEU A 1 83 ? 9.527 2.154 -19.106 1.00 80.44 83 LEU A N 1
ATOM 615 C CA . LEU A 1 83 ? 10.646 2.526 -18.220 1.00 80.44 83 LEU A CA 1
ATOM 616 C C . LEU A 1 83 ? 10.194 3.445 -17.063 1.00 80.44 83 LEU A C 1
ATOM 618 O O . LEU A 1 83 ? 10.987 4.206 -16.515 1.00 80.44 83 LEU A O 1
ATOM 622 N N . ASP A 1 84 ? 8.908 3.401 -16.725 1.00 89.19 84 ASP A N 1
ATOM 623 C CA . ASP A 1 84 ? 8.293 4.203 -15.689 1.00 89.19 84 ASP A CA 1
ATOM 624 C C . ASP A 1 84 ? 8.395 3.449 -14.362 1.00 89.19 84 ASP A C 1
ATOM 626 O O . ASP A 1 84 ? 7.748 2.416 -14.141 1.00 89.19 84 ASP A O 1
ATOM 630 N N . ILE A 1 85 ? 9.295 3.952 -13.523 1.00 93.00 85 ILE A N 1
ATOM 631 C CA . ILE A 1 85 ? 9.623 3.416 -12.211 1.00 93.00 85 ILE A CA 1
ATOM 632 C C . ILE A 1 85 ? 9.264 4.498 -11.204 1.00 93.00 85 ILE A C 1
ATOM 634 O O . ILE A 1 85 ? 9.860 5.575 -11.200 1.00 93.00 85 ILE A O 1
ATOM 638 N N . VAL A 1 86 ? 8.305 4.198 -10.337 1.00 94.12 86 VAL A N 1
ATOM 639 C CA . VAL A 1 86 ? 7.882 5.102 -9.262 1.00 94.12 86 VAL A CA 1
ATOM 640 C C . VAL A 1 86 ? 8.232 4.482 -7.910 1.00 94.12 86 VAL A C 1
ATOM 642 O O . VAL A 1 86 ? 8.345 3.260 -7.814 1.00 94.12 86 VAL A O 1
ATOM 645 N N . PRO A 1 87 ? 8.452 5.274 -6.852 1.00 94.69 87 PRO A N 1
ATOM 646 C CA . PRO A 1 87 ? 8.659 4.716 -5.520 1.00 94.69 87 PRO A CA 1
ATOM 647 C C . PRO A 1 87 ? 7.409 3.968 -5.038 1.00 94.69 87 PRO A C 1
ATOM 649 O O . PRO A 1 87 ? 6.285 4.303 -5.419 1.00 94.69 87 PRO A O 1
ATOM 652 N N . ILE A 1 88 ? 7.603 2.968 -4.178 1.00 94.94 88 ILE A N 1
ATOM 653 C CA . ILE A 1 88 ? 6.487 2.323 -3.475 1.00 94.94 88 ILE A CA 1
ATOM 654 C C . ILE A 1 88 ? 5.862 3.277 -2.455 1.00 94.94 88 ILE A C 1
ATOM 656 O O . ILE A 1 88 ? 6.529 4.138 -1.877 1.00 94.94 88 ILE A O 1
ATOM 660 N N . PHE A 1 89 ? 4.578 3.080 -2.184 1.00 94.81 89 PHE A N 1
ATOM 661 C CA . PHE A 1 89 ? 3.832 3.848 -1.196 1.00 94.81 89 PHE A CA 1
ATOM 662 C C . PHE A 1 89 ? 3.662 3.020 0.070 1.00 94.81 89 PHE A C 1
ATOM 664 O O . PHE A 1 89 ? 3.388 1.825 0.002 1.00 94.81 89 PHE A O 1
ATOM 671 N N . LYS A 1 90 ? 3.816 3.645 1.239 1.00 92.88 90 LYS A N 1
ATOM 672 C CA . LYS A 1 90 ? 3.577 2.988 2.530 1.00 92.88 90 LYS A CA 1
ATOM 673 C C . LYS A 1 90 ? 2.082 2.948 2.840 1.00 92.88 90 LYS A C 1
ATOM 675 O O . LYS A 1 90 ? 1.373 3.925 2.598 1.00 92.88 90 LYS A O 1
ATOM 680 N N . LYS A 1 91 ? 1.624 1.834 3.412 1.00 91.31 91 LYS A N 1
ATOM 681 C CA . LYS A 1 91 ? 0.273 1.700 3.970 1.00 91.31 91 LYS A CA 1
ATOM 682 C C . LYS A 1 91 ? 0.168 2.484 5.278 1.00 91.31 91 LYS A C 1
ATOM 684 O O . LYS A 1 91 ? 1.071 2.418 6.111 1.00 91.31 91 LYS A O 1
ATOM 689 N N . SER A 1 92 ? -0.945 3.173 5.487 1.00 88.94 92 SER A N 1
ATOM 690 C CA . SER A 1 92 ? -1.363 3.643 6.810 1.00 88.94 92 SER A CA 1
ATOM 691 C C . SER A 1 92 ? -2.253 2.588 7.482 1.00 88.94 92 SER A C 1
ATOM 693 O O . SER A 1 92 ? -2.802 1.723 6.797 1.00 88.94 92 SER A O 1
ATOM 695 N N . PRO A 1 93 ? -2.412 2.594 8.814 1.00 86.19 93 PRO A N 1
ATOM 696 C CA . PRO A 1 93 ? -3.429 1.767 9.457 1.00 86.19 93 PRO A CA 1
ATOM 697 C C . PRO A 1 93 ? -4.833 2.191 9.003 1.00 86.19 93 PRO A C 1
ATOM 699 O O . PRO A 1 93 ? -5.096 3.377 8.803 1.00 86.19 93 PRO A O 1
ATOM 702 N N . SER A 1 94 ? -5.742 1.228 8.844 1.00 86.81 94 SER A N 1
ATOM 703 C CA . SER A 1 94 ? -7.140 1.537 8.544 1.00 86.81 94 SER A CA 1
ATOM 704 C C . SER A 1 94 ? -7.855 2.098 9.765 1.00 86.81 94 SER A C 1
ATOM 706 O O . SER A 1 94 ? -7.586 1.670 10.892 1.00 86.81 94 SER A O 1
ATOM 708 N N . PHE A 1 95 ? -8.837 2.963 9.541 1.00 88.19 95 PHE A N 1
ATOM 709 C CA . PHE A 1 95 ? -9.729 3.392 10.606 1.00 88.19 95 PHE A CA 1
ATOM 710 C C . PHE A 1 95 ? -10.667 2.246 10.976 1.00 88.19 95 PHE A C 1
ATOM 712 O O . PHE A 1 95 ? -11.159 1.534 10.103 1.00 88.19 95 PHE A O 1
ATOM 719 N N . LYS A 1 96 ? -10.921 2.050 12.269 1.00 83.75 96 LYS A N 1
ATOM 720 C CA . LYS A 1 96 ? -11.847 1.014 12.738 1.00 83.75 96 LYS A CA 1
ATOM 721 C C . LYS A 1 96 ? -13.231 1.603 12.947 1.00 83.75 96 LYS A C 1
ATOM 723 O O . LYS A 1 96 ? -13.372 2.655 13.573 1.00 83.75 96 LYS A O 1
ATOM 728 N N . LEU A 1 97 ? -14.254 0.898 12.469 1.00 69.69 97 LEU A N 1
ATOM 729 C CA . LEU A 1 97 ? -15.647 1.143 12.819 1.00 69.69 97 LEU A CA 1
ATOM 730 C C . LEU A 1 97 ? -15.823 0.777 14.294 1.00 69.69 97 LEU A C 1
ATOM 732 O O . LEU A 1 97 ? -16.201 -0.343 14.634 1.00 69.69 97 LEU A O 1
ATOM 736 N N . HIS A 1 98 ? -15.526 1.713 15.193 1.00 57.59 98 HIS A N 1
ATOM 737 C CA . HIS A 1 98 ? -15.935 1.561 16.580 1.00 57.59 98 HIS A CA 1
ATOM 738 C C . HIS A 1 98 ? -17.463 1.517 16.611 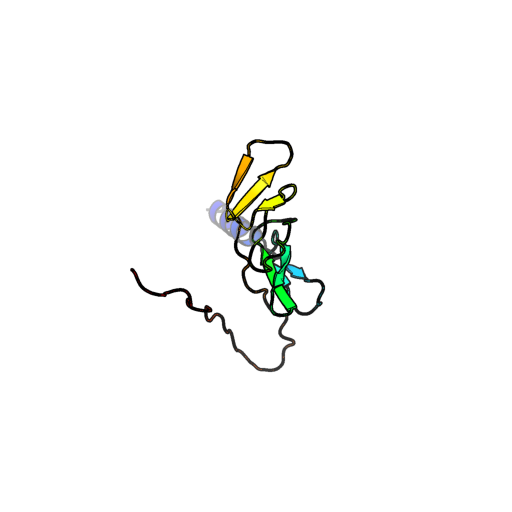1.00 57.59 98 HIS A C 1
ATOM 740 O O . HIS A 1 98 ? -18.151 2.521 16.404 1.00 57.59 98 HIS A O 1
ATOM 746 N N . LYS A 1 99 ? -18.007 0.326 16.873 1.00 52.06 99 LYS A N 1
ATOM 747 C CA . LYS A 1 99 ? -19.366 0.202 17.386 1.00 52.06 99 LYS A CA 1
ATOM 748 C C . LYS A 1 99 ? -19.391 1.029 18.670 1.00 52.06 99 LYS A C 1
ATOM 750 O O . LYS A 1 99 ? -18.465 0.969 19.464 1.00 52.06 99 LYS A O 1
ATOM 755 N N . LYS A 1 100 ? -20.394 1.887 18.807 1.00 47.31 100 LYS A N 1
ATOM 756 C 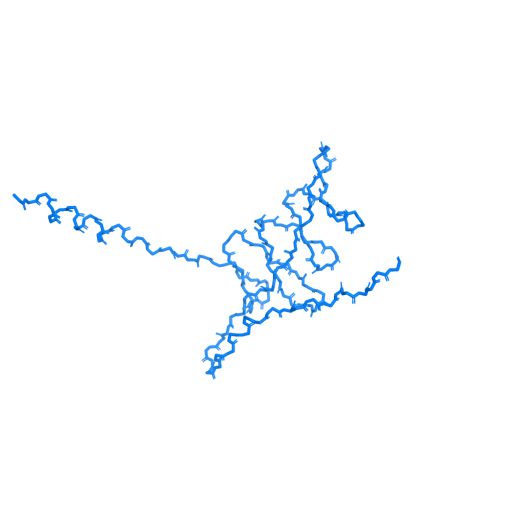CA . LYS A 1 100 ? -20.497 2.881 19.877 1.00 47.31 100 LYS A CA 1
ATOM 757 C C . LYS A 1 100 ? -20.776 2.202 21.226 1.00 47.31 100 LYS A C 1
ATOM 759 O O . LYS A 1 100 ? -21.887 2.285 21.738 1.00 47.31 100 LYS A O 1
ATOM 764 N N . ASP A 1 101 ? -19.793 1.519 21.788 1.00 52.59 101 ASP A N 1
ATOM 765 C CA . ASP A 1 101 ? -19.612 1.407 23.226 1.00 52.59 101 ASP A CA 1
ATOM 766 C C . ASP A 1 101 ? -18.599 2.471 23.665 1.00 52.59 101 ASP A C 1
ATOM 768 O O . ASP A 1 101 ? -17.701 2.872 22.931 1.00 52.59 101 ASP A O 1
ATOM 772 N N . ASN A 1 102 ? -18.867 3.060 24.822 1.00 56.97 102 ASN A N 1
ATOM 773 C CA . ASN A 1 102 ? -18.218 4.248 25.360 1.00 56.97 102 ASN A CA 1
ATOM 774 C C . ASN A 1 102 ? -16.703 4.049 25.606 1.00 56.97 102 ASN A C 1
ATOM 776 O O . ASN A 1 102 ? -16.299 3.815 26.742 1.00 56.97 102 ASN A O 1
ATOM 780 N N . SER A 1 103 ? -15.873 4.177 24.567 1.00 42.81 103 SER A N 1
ATOM 781 C CA . SER A 1 103 ? -14.413 4.260 24.676 1.00 42.81 103 SER A CA 1
ATOM 782 C C . SER A 1 103 ? -13.845 5.164 23.582 1.00 42.81 103 SER A C 1
ATOM 784 O O . SER A 1 103 ? -13.571 4.741 22.461 1.00 42.81 103 SER A O 1
ATOM 786 N N . LEU A 1 104 ? -13.666 6.444 23.922 1.00 48.66 104 LEU A N 1
ATOM 787 C CA . LEU A 1 104 ? -12.686 7.290 23.251 1.00 48.66 104 LEU A CA 1
ATOM 788 C C . LEU A 1 104 ? -11.295 6.765 23.617 1.00 48.66 104 LEU A C 1
ATOM 790 O O . LEU A 1 104 ? -10.686 7.208 24.587 1.00 48.66 104 LEU A O 1
ATOM 794 N N . THR A 1 105 ? -10.794 5.836 22.818 1.00 41.00 105 THR A N 1
ATOM 795 C CA . THR A 1 105 ? -9.364 5.783 22.535 1.00 41.00 105 THR A CA 1
ATOM 796 C C . THR A 1 105 ? -9.215 6.125 21.066 1.00 41.00 105 THR A C 1
ATOM 798 O O . THR A 1 105 ? -9.160 5.260 20.193 1.00 41.00 105 THR A O 1
ATOM 801 N N . ASP A 1 106 ? -9.195 7.429 20.811 1.00 46.28 106 ASP A N 1
ATOM 802 C CA . ASP A 1 106 ? -8.391 7.988 19.735 1.00 46.28 106 ASP A CA 1
ATOM 803 C C . ASP A 1 106 ? -6.935 7.595 20.034 1.00 46.28 106 ASP A C 1
ATOM 805 O O . ASP A 1 106 ? -6.156 8.368 20.577 1.00 46.28 106 ASP A O 1
ATOM 809 N N . GLU A 1 107 ? -6.564 6.342 19.754 1.00 43.88 107 GLU A N 1
ATOM 810 C CA . GLU A 1 107 ? -5.157 5.985 19.567 1.00 43.88 107 GLU A CA 1
ATOM 811 C C . GLU A 1 107 ? -4.753 6.385 18.147 1.00 43.88 107 GLU A C 1
ATOM 813 O O . GLU A 1 107 ? -4.193 5.613 17.370 1.00 43.88 107 GLU A O 1
ATOM 818 N N . SER A 1 108 ? -4.976 7.661 17.834 1.00 57.97 108 SER A N 1
ATOM 819 C CA . SER A 1 108 ? -4.084 8.435 16.989 1.00 57.97 108 SER A CA 1
ATOM 820 C C . SER A 1 108 ? -2.734 8.601 17.706 1.00 57.97 108 SER A C 1
ATOM 822 O O . SER A 1 108 ? -2.266 9.717 17.942 1.00 57.97 108 SER A O 1
ATOM 824 N N . LEU A 1 109 ? -2.106 7.493 18.102 1.00 39.88 109 LEU A N 1
ATOM 825 C CA . LEU A 1 109 ? -0.717 7.490 18.510 1.00 39.88 109 LEU A CA 1
ATOM 826 C C . LEU A 1 109 ? 0.093 6.743 17.448 1.00 39.88 109 LEU A C 1
ATOM 828 O O . LEU A 1 109 ? -0.243 5.620 17.067 1.00 39.88 109 LEU A O 1
ATOM 832 N N . PRO A 1 110 ? 1.126 7.407 16.908 1.00 46.47 110 PRO A N 1
ATOM 833 C CA . PRO A 1 110 ? 1.945 6.873 15.843 1.00 46.47 110 PRO A CA 1
ATOM 834 C C . PRO A 1 110 ? 2.690 5.664 16.396 1.00 46.47 110 PRO A C 1
ATOM 836 O O . PRO A 1 110 ? 3.215 5.712 17.509 1.00 46.47 110 PRO A O 1
ATOM 839 N N . MET A 1 111 ? 2.810 4.595 15.612 1.00 41.47 111 MET A N 1
ATOM 840 C CA . MET A 1 111 ? 3.920 3.681 15.858 1.00 41.47 111 MET A CA 1
ATOM 841 C C . MET A 1 111 ? 5.184 4.413 15.415 1.00 41.47 111 MET A C 1
ATOM 843 O O . MET A 1 111 ? 5.544 4.417 14.241 1.00 41.47 111 MET A O 1
ATOM 847 N N . VAL A 1 112 ? 5.759 5.129 16.381 1.00 43.72 112 VAL A N 1
ATOM 848 C CA . VAL A 1 112 ? 7.136 5.608 16.398 1.00 43.72 112 VAL A CA 1
ATOM 849 C C . VAL A 1 112 ? 8.066 4.476 15.973 1.00 43.72 112 VAL A C 1
ATOM 851 O O . VAL A 1 112 ? 7.879 3.313 16.337 1.00 43.72 112 VAL A O 1
ATOM 854 N N . ASP A 1 113 ? 9.051 4.881 15.186 1.00 39.41 113 ASP A N 1
ATOM 855 C CA . ASP A 1 113 ? 10.236 4.174 14.734 1.00 39.41 113 ASP A CA 1
ATOM 856 C C . ASP A 1 113 ? 10.721 3.028 15.631 1.00 39.41 113 ASP A C 1
ATOM 858 O O . ASP A 1 113 ? 11.060 3.208 16.799 1.00 39.41 113 ASP A O 1
ATOM 862 N N . ILE A 1 114 ? 10.904 1.858 15.015 1.00 43.84 114 ILE A N 1
ATOM 863 C CA . ILE A 1 114 ? 11.967 0.929 15.407 1.00 43.84 114 ILE A CA 1
ATOM 864 C C . ILE A 1 114 ? 12.683 0.492 14.130 1.00 43.84 114 ILE A C 1
ATOM 866 O O . ILE A 1 114 ? 12.490 -0.623 13.657 1.00 43.84 114 ILE A O 1
ATOM 870 N N . HIS A 1 115 ? 13.475 1.386 13.542 1.00 39.34 115 HIS A N 1
ATOM 871 C CA . HIS A 1 115 ? 14.698 1.032 12.814 1.00 39.34 115 HIS A CA 1
ATOM 872 C C . HIS A 1 115 ? 15.693 2.192 12.937 1.00 39.34 115 HIS A C 1
ATOM 874 O O . HIS A 1 115 ? 16.039 2.861 11.973 1.00 39.34 115 HIS A O 1
ATOM 880 N N . GLU A 1 116 ? 16.179 2.395 14.158 1.00 44.69 116 GLU A N 1
ATOM 881 C CA . GLU A 1 116 ? 17.560 2.820 14.350 1.00 44.69 116 GLU A CA 1
ATOM 882 C C . GLU A 1 116 ? 18.311 1.624 14.944 1.00 44.69 116 GLU A C 1
ATOM 884 O O . GLU A 1 116 ? 18.135 1.269 16.111 1.00 44.69 116 GLU A O 1
ATOM 889 N N . PRO A 1 117 ? 19.098 0.930 14.115 1.00 49.22 117 PRO A N 1
ATOM 890 C CA . PRO A 1 117 ? 20.419 0.524 14.548 1.00 49.22 117 PRO A CA 1
ATOM 891 C C . PRO A 1 117 ? 21.473 1.338 13.788 1.00 49.22 117 PRO A C 1
ATOM 893 O O . PRO A 1 117 ? 21.746 1.083 12.622 1.00 49.22 117 PRO A O 1
ATOM 896 N N . ILE A 1 118 ? 22.015 2.327 14.503 1.00 46.91 118 ILE A N 1
ATOM 897 C CA . ILE A 1 118 ? 23.446 2.618 14.693 1.00 46.91 118 ILE A CA 1
ATOM 898 C C . ILE A 1 118 ? 24.318 2.601 13.425 1.00 46.91 118 ILE A C 1
ATOM 900 O O . ILE A 1 118 ? 24.597 1.549 12.851 1.00 46.91 118 ILE A O 1
ATOM 904 N N . GLU A 1 119 ? 24.847 3.786 13.095 1.00 47.81 119 GLU A N 1
ATOM 905 C CA . GLU A 1 119 ? 26.066 3.974 12.301 1.00 47.81 119 GLU A CA 1
ATOM 906 C C . GLU A 1 119 ? 27.122 2.896 12.596 1.00 47.81 119 GLU A C 1
ATOM 908 O O . GLU A 1 119 ? 27.523 2.693 13.746 1.00 47.81 119 GLU A O 1
ATOM 913 N N . LYS A 1 120 ? 27.652 2.275 11.544 1.00 48.50 120 LYS A N 1
ATOM 914 C CA . LYS A 1 120 ? 28.999 1.715 11.576 1.00 48.50 120 LYS A CA 1
ATOM 915 C C . LYS A 1 120 ? 29.757 2.094 10.316 1.00 48.50 120 LYS A C 1
ATOM 917 O O . LYS A 1 120 ? 29.164 1.962 9.224 1.00 48.50 120 LYS A O 1
#